Protein AF-A0A3S1I8S0-F1 (afdb_monomer)

Sequence (58 aa):
TGQGAPDDLEQLESLCKGIFGNTFCALGDGAAMGLRAALAHFEHEFVAHIEEGRCSLH

Secondary structure (DSSP, 8-state):
-----THHHHHHHHHHHHHTT--SSHHHHHHHHHHHHHHHHHHHHHHHHHHTTS-TT-

Structure (mmCIF, N/CA/C/O backbone):
data_AF-A0A3S1I8S0-F1
#
_entry.id   AF-A0A3S1I8S0-F1
#
loop_
_atom_site.group_PDB
_atom_site.id
_atom_site.type_symbol
_atom_site.label_atom_id
_atom_site.label_alt_id
_atom_site.label_comp_id
_atom_site.label_asym_id
_atom_site.label_entity_id
_atom_site.label_seq_id
_atom_site.pdbx_PDB_ins_code
_atom_site.Cartn_x
_atom_site.Cartn_y
_atom_site.Cartn_z
_atom_site.occupancy
_atom_site.B_iso_or_equiv
_atom_site.auth_seq_id
_atom_site.auth_comp_id
_atom_site.auth_asym_id
_atom_site.auth_atom_id
_atom_site.pdbx_PDB_model_num
ATOM 1 N N . THR A 1 1 ? 1.291 6.994 12.329 1.00 79.00 1 THR A N 1
ATOM 2 C CA . THR A 1 1 ? 0.680 8.131 13.049 1.00 79.00 1 THR A CA 1
ATOM 3 C C . THR A 1 1 ? -0.845 8.08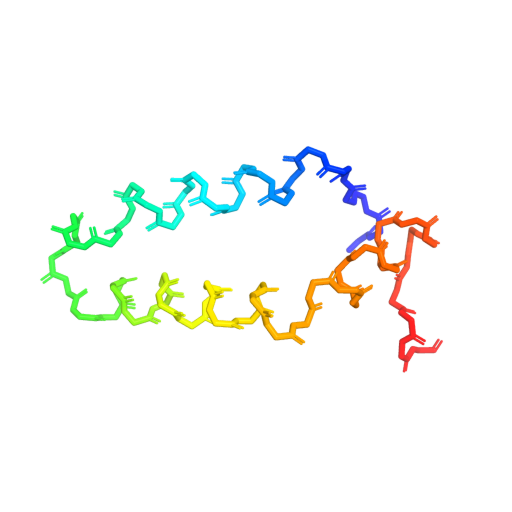2 13.086 1.00 79.00 1 THR A C 1
ATOM 5 O O . THR A 1 1 ? -1.419 9.046 13.563 1.00 79.00 1 THR A O 1
ATOM 8 N N . GLY A 1 2 ? -1.521 6.999 12.663 1.00 91.44 2 GLY A N 1
ATOM 9 C CA . GLY A 1 2 ? -2.985 6.898 12.811 1.00 91.44 2 GLY A CA 1
ATOM 10 C C . GLY A 1 2 ? -3.800 7.848 11.927 1.00 91.44 2 GLY A C 1
ATOM 11 O O . GLY A 1 2 ? -4.958 8.110 12.208 1.00 91.44 2 GLY A O 1
ATOM 12 N N . GLN A 1 3 ? -3.169 8.411 10.897 1.00 95.00 3 GLN A N 1
ATOM 13 C CA . GLN A 1 3 ? -3.723 9.456 10.030 1.00 95.00 3 GLN A CA 1
ATOM 14 C C . GLN A 1 3 ? -4.072 8.928 8.633 1.00 95.00 3 GLN A C 1
ATOM 16 O O . GLN A 1 3 ? -4.186 9.720 7.705 1.00 95.00 3 GLN A O 1
ATOM 21 N N . GLY A 1 4 ? -4.157 7.606 8.468 1.00 93.88 4 GLY A N 1
ATOM 22 C CA . GLY A 1 4 ? -4.488 7.013 7.177 1.00 93.88 4 GLY A CA 1
ATOM 23 C C . GLY A 1 4 ? -5.942 7.290 6.803 1.00 93.88 4 GLY A C 1
ATOM 24 O O . GLY A 1 4 ? -6.808 7.358 7.675 1.00 93.88 4 GLY A O 1
ATOM 25 N N . ALA A 1 5 ? -6.194 7.437 5.511 1.00 95.50 5 ALA A N 1
ATOM 26 C CA . ALA A 1 5 ? -7.514 7.545 4.914 1.00 95.50 5 ALA A CA 1
ATOM 27 C C . ALA A 1 5 ? -7.795 6.324 4.019 1.00 95.50 5 ALA A C 1
ATOM 29 O O . ALA A 1 5 ? -6.856 5.739 3.479 1.00 95.50 5 ALA A O 1
ATOM 30 N N . PRO A 1 6 ? -9.068 5.944 3.802 1.00 93.88 6 PRO A N 1
ATOM 31 C CA . PRO A 1 6 ? -9.417 4.839 2.902 1.00 93.88 6 PRO A CA 1
ATOM 32 C C . PRO A 1 6 ? -8.825 4.992 1.492 1.00 93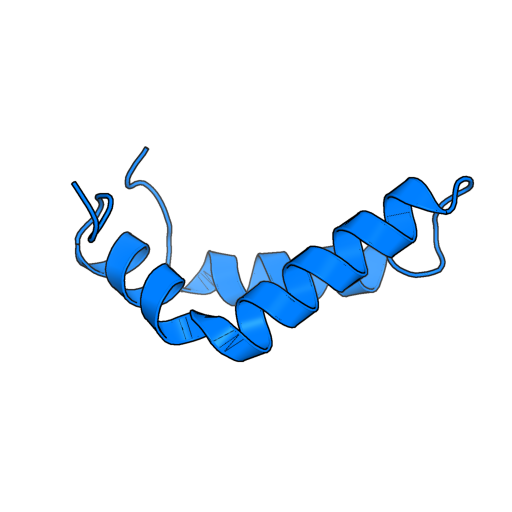.88 6 PRO A C 1
ATOM 34 O O . PRO A 1 6 ? -8.331 4.024 0.916 1.00 93.88 6 PRO A O 1
ATOM 37 N N . ASP A 1 7 ? -8.794 6.225 0.980 1.00 96.19 7 ASP A N 1
ATOM 38 C CA . ASP A 1 7 ? -8.263 6.554 -0.348 1.00 96.19 7 ASP A CA 1
ATOM 39 C C . ASP A 1 7 ? -6.738 6.359 -0.452 1.00 96.19 7 ASP A C 1
ATOM 41 O O . ASP A 1 7 ? -6.200 6.228 -1.555 1.00 96.19 7 ASP A O 1
ATOM 45 N N . ASP A 1 8 ? -6.021 6.286 0.678 1.00 96.25 8 ASP A N 1
ATOM 46 C CA . ASP A 1 8 ? -4.575 6.056 0.674 1.00 96.25 8 ASP A CA 1
ATOM 47 C C . ASP A 1 8 ? -4.238 4.678 0.092 1.00 96.25 8 ASP A C 1
ATOM 49 O O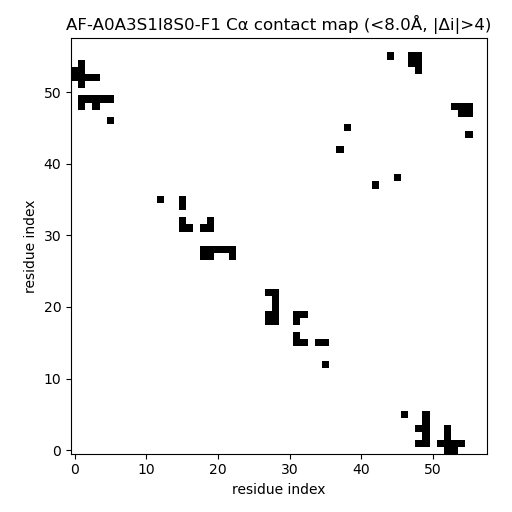 . ASP A 1 8 ? -3.200 4.526 -0.548 1.00 96.25 8 ASP A O 1
ATOM 53 N N . LEU A 1 9 ? -5.111 3.675 0.243 1.00 95.31 9 LEU A N 1
ATOM 54 C CA . LEU A 1 9 ? -4.889 2.338 -0.322 1.00 95.31 9 LEU A CA 1
ATOM 55 C C . LEU A 1 9 ? -4.829 2.372 -1.854 1.00 95.31 9 LEU A C 1
ATOM 57 O O . LEU A 1 9 ? -3.908 1.815 -2.458 1.00 95.31 9 LEU A O 1
ATOM 61 N N . GLU A 1 10 ? -5.767 3.079 -2.486 1.00 95.44 10 GLU A N 1
ATOM 62 C CA . GLU A 1 10 ? -5.766 3.276 -3.937 1.00 95.44 10 GLU A CA 1
ATOM 63 C C . GLU A 1 10 ? -4.565 4.124 -4.375 1.00 95.44 10 GLU A C 1
ATOM 65 O O . GLU A 1 10 ? -3.914 3.834 -5.388 1.00 95.44 10 GLU A O 1
ATOM 70 N N . GLN A 1 11 ? -4.220 5.147 -3.589 1.00 97.31 11 GLN A N 1
ATOM 71 C CA . GLN A 1 11 ? -3.062 5.985 -3.868 1.00 97.31 11 GLN A CA 1
ATOM 72 C C . GLN A 1 11 ? -1.755 5.178 -3.831 1.00 97.31 11 GLN A C 1
ATOM 74 O O . GLN A 1 11 ? -0.928 5.325 -4.733 1.00 97.31 11 GLN A O 1
ATOM 79 N N . LEU A 1 12 ? -1.577 4.284 -2.855 1.00 97.06 12 LEU A N 1
ATOM 80 C CA . LEU A 1 12 ? -0.415 3.393 -2.764 1.00 97.06 12 LEU A CA 1
ATOM 81 C C . LEU 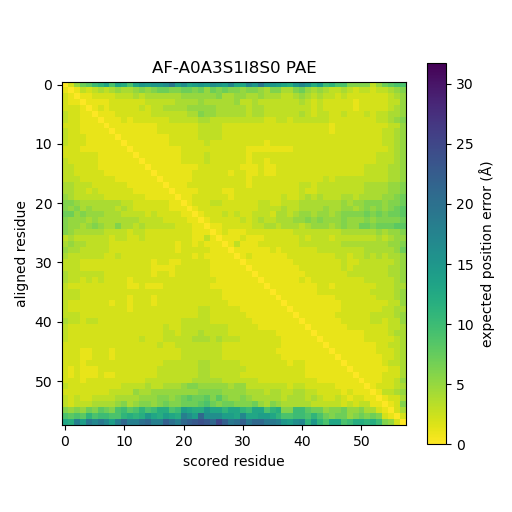A 1 12 ? -0.320 2.461 -3.983 1.00 97.06 12 LEU A C 1
ATOM 83 O O . LEU A 1 12 ? 0.751 2.334 -4.577 1.00 97.06 12 LEU A O 1
ATOM 87 N N . GLU A 1 13 ? -1.438 1.870 -4.412 1.00 95.75 13 GLU A N 1
ATOM 88 C CA . GLU A 1 13 ? -1.537 1.060 -5.637 1.00 95.75 13 GLU A CA 1
ATOM 89 C C . GLU A 1 13 ? -1.098 1.847 -6.887 1.00 95.75 13 GLU A C 1
ATOM 91 O O . GLU A 1 13 ? -0.319 1.351 -7.712 1.00 95.75 13 GLU A O 1
ATOM 96 N N . SER A 1 14 ? -1.569 3.090 -7.025 1.00 97.19 14 SER A N 1
ATOM 97 C CA . SER A 1 14 ? -1.211 3.989 -8.128 1.00 97.19 14 SER A CA 1
ATOM 98 C C . SER A 1 14 ? 0.281 4.343 -8.123 1.00 97.19 14 SER A C 1
ATOM 100 O O . SER A 1 14 ? 0.955 4.246 -9.154 1.00 97.19 14 SER A O 1
ATOM 102 N N . LEU A 1 15 ? 0.839 4.659 -6.951 1.00 97.38 15 LEU A N 1
ATOM 103 C CA . LEU A 1 15 ? 2.264 4.946 -6.783 1.00 97.38 15 LEU A CA 1
ATOM 104 C C . LEU A 1 15 ? 3.131 3.737 -7.146 1.00 97.38 15 LEU A C 1
ATOM 106 O O . LEU A 1 15 ? 4.095 3.877 -7.899 1.00 97.38 15 LEU A O 1
ATOM 110 N N . CYS A 1 16 ? 2.772 2.534 -6.689 1.00 97.06 16 CYS A N 1
ATOM 111 C CA . CYS A 1 16 ? 3.496 1.316 -7.049 1.00 97.06 16 CYS A CA 1
ATOM 112 C C . CYS A 1 16 ? 3.501 1.065 -8.562 1.00 97.06 16 CYS A C 1
ATOM 114 O O . CYS A 1 16 ? 4.529 0.650 -9.099 1.00 97.06 16 CYS A O 1
ATOM 116 N N . LYS A 1 17 ? 2.388 1.332 -9.260 1.00 95.56 17 LYS A N 1
ATOM 117 C CA . LYS A 1 17 ? 2.315 1.236 -10.730 1.00 95.56 17 LYS A CA 1
ATOM 118 C C . LYS A 1 17 ? 3.219 2.257 -11.419 1.00 95.56 17 LYS A C 1
ATOM 120 O O . LYS A 1 17 ? 3.830 1.921 -12.425 1.00 95.56 17 LYS A O 1
ATOM 125 N N . GLY A 1 18 ? 3.315 3.474 -10.884 1.00 96.00 18 GLY A N 1
ATOM 126 C CA . GLY A 1 18 ? 4.177 4.524 -11.431 1.00 96.00 18 GLY A CA 1
ATOM 127 C C . GLY A 1 18 ? 5.676 4.299 -11.198 1.00 96.00 18 GLY A C 1
ATOM 128 O O . GLY A 1 18 ? 6.489 4.779 -11.986 1.00 96.00 18 GLY A O 1
ATOM 129 N N . ILE A 1 19 ? 6.042 3.585 -10.128 1.00 96.38 19 ILE A N 1
ATOM 130 C CA . ILE A 1 19 ? 7.436 3.270 -9.778 1.00 96.38 19 ILE A CA 1
ATOM 131 C C . ILE A 1 19 ? 7.927 2.038 -10.541 1.00 96.38 19 ILE A C 1
ATOM 133 O O . ILE A 1 19 ? 9.030 2.050 -11.080 1.00 96.38 19 ILE A O 1
ATOM 137 N N . PHE A 1 20 ? 7.129 0.972 -10.590 1.00 95.06 20 PHE A N 1
ATOM 138 C CA . PHE A 1 20 ? 7.563 -0.306 -11.147 1.00 95.06 20 PHE A CA 1
ATOM 139 C C . PHE A 1 20 ? 7.958 -0.195 -12.630 1.00 95.06 20 PHE A C 1
ATOM 141 O O . PHE A 1 20 ? 7.145 0.177 -13.474 1.00 95.06 20 PHE A O 1
ATOM 148 N N . GLY A 1 21 ? 9.207 -0.541 -12.952 1.00 93.56 21 GLY A N 1
ATOM 149 C CA . GLY A 1 21 ? 9.764 -0.456 -14.305 1.00 93.56 21 GLY A CA 1
ATOM 150 C C . GLY A 1 21 ? 10.153 0.961 -14.737 1.00 93.56 21 GLY A C 1
ATOM 151 O O . GLY A 1 21 ? 10.608 1.154 -15.862 1.00 93.56 21 GLY A O 1
ATOM 152 N N . ASN A 1 22 ? 10.005 1.947 -13.848 1.00 96.25 22 ASN A N 1
ATOM 153 C CA . ASN A 1 22 ? 10.346 3.351 -14.071 1.00 96.25 22 ASN A CA 1
ATOM 154 C C . ASN A 1 22 ? 11.411 3.837 -13.071 1.00 96.25 22 ASN A C 1
ATOM 156 O O . ASN A 1 22 ? 11.420 4.990 -12.636 1.00 96.25 22 ASN A O 1
ATOM 160 N N . THR A 1 23 ? 12.316 2.942 -12.669 1.00 95.75 23 THR A N 1
ATOM 161 C CA . THR A 1 23 ? 13.429 3.261 -11.773 1.00 95.75 23 THR A CA 1
ATOM 162 C C . THR A 1 23 ? 14.765 2.832 -12.366 1.00 95.75 23 THR A C 1
ATOM 164 O O . THR A 1 23 ? 14.851 1.904 -13.162 1.00 95.75 23 THR A O 1
ATOM 167 N N . PHE A 1 24 ? 15.838 3.538 -11.995 1.00 95.44 24 PHE A N 1
ATOM 168 C CA . PHE A 1 24 ? 17.190 3.223 -12.473 1.00 95.44 24 PHE A CA 1
ATOM 169 C C . PHE A 1 24 ? 17.788 1.986 -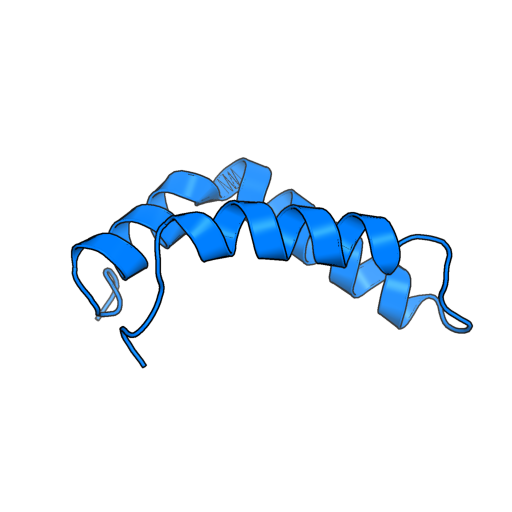11.786 1.00 95.44 24 PHE A C 1
ATOM 171 O O . PHE A 1 24 ? 18.618 1.286 -12.360 1.00 95.44 24 PHE A O 1
ATOM 178 N N . CYS A 1 25 ? 17.397 1.732 -10.536 1.00 96.69 25 CYS A N 1
ATOM 179 C CA . CYS A 1 25 ? 17.951 0.671 -9.706 1.00 96.69 25 CYS A CA 1
ATOM 180 C C . CYS A 1 25 ? 16.859 -0.325 -9.320 1.00 96.69 25 CYS A C 1
ATOM 182 O O . CYS A 1 25 ? 15.770 0.081 -8.921 1.00 96.69 25 CYS A O 1
ATOM 184 N N . ALA A 1 26 ? 17.208 -1.615 -9.310 1.00 96.00 26 ALA A N 1
ATOM 185 C CA . ALA A 1 26 ? 16.327 -2.716 -8.914 1.00 96.00 26 ALA A CA 1
ATOM 186 C C . ALA A 1 26 ? 15.728 -2.569 -7.502 1.00 96.00 26 ALA A C 1
ATOM 188 O O . ALA A 1 26 ? 14.713 -3.188 -7.197 1.00 96.00 26 ALA A O 1
ATOM 189 N N . LEU A 1 27 ? 16.329 -1.743 -6.638 1.00 97.06 27 LEU A N 1
ATOM 190 C CA . LEU A 1 27 ? 15.763 -1.425 -5.329 1.00 97.06 27 LEU A CA 1
ATOM 191 C C . LEU A 1 27 ? 14.383 -0.758 -5.443 1.00 97.06 27 LEU A C 1
ATOM 193 O O . LEU A 1 27 ? 13.502 -1.062 -4.643 1.00 97.06 2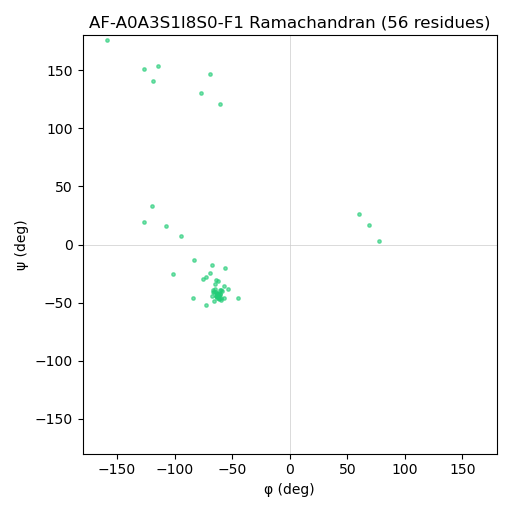7 LEU A O 1
ATOM 197 N N . GLY A 1 28 ? 14.189 0.129 -6.424 1.00 96.75 28 GLY A N 1
ATOM 198 C CA . GLY A 1 28 ? 12.919 0.828 -6.625 1.00 96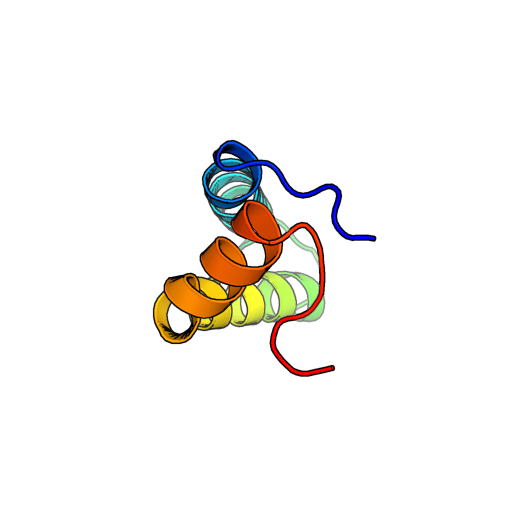.75 28 GLY A CA 1
ATOM 199 C C . GLY A 1 28 ? 11.800 -0.132 -7.021 1.00 96.75 28 GLY A C 1
ATOM 200 O O . GLY A 1 28 ? 10.747 -0.162 -6.382 1.00 96.75 28 GLY A O 1
ATOM 201 N N . ASP A 1 29 ? 12.073 -0.988 -8.004 1.00 96.56 29 ASP A N 1
ATOM 202 C CA . ASP A 1 29 ? 11.142 -2.034 -8.433 1.00 96.56 29 ASP A CA 1
ATOM 203 C C . ASP A 1 29 ? 10.867 -3.041 -7.309 1.00 96.56 29 ASP A C 1
ATOM 205 O O . ASP A 1 29 ? 9.715 -3.407 -7.069 1.00 96.56 29 ASP A O 1
ATOM 209 N N . GLY A 1 30 ? 11.905 -3.436 -6.564 1.00 97.56 30 GLY A N 1
ATOM 210 C CA . GLY A 1 30 ? 11.783 -4.333 -5.416 1.00 97.56 30 GLY A CA 1
ATOM 211 C C . GLY A 1 30 ? 10.894 -3.766 -4.308 1.00 97.56 30 GLY A C 1
ATOM 212 O O . GLY A 1 30 ? 10.045 -4.482 -3.778 1.00 97.56 30 GLY A O 1
ATOM 213 N N . ALA A 1 31 ? 11.027 -2.474 -3.991 1.00 97.44 31 ALA A N 1
ATOM 214 C CA . ALA A 1 31 ? 10.172 -1.803 -3.014 1.00 97.44 31 ALA A CA 1
ATOM 215 C C . ALA A 1 31 ? 8.705 -1.753 -3.474 1.00 97.44 31 ALA A C 1
ATOM 217 O O . ALA A 1 31 ? 7.805 -2.072 -2.695 1.00 97.44 31 ALA A O 1
ATOM 218 N N . ALA A 1 32 ? 8.457 -1.419 -4.746 1.00 97.50 32 ALA A N 1
ATOM 219 C CA . ALA A 1 32 ? 7.108 -1.396 -5.310 1.00 97.50 32 ALA A CA 1
ATOM 220 C C . ALA A 1 32 ? 6.458 -2.790 -5.312 1.00 97.50 32 ALA A C 1
ATOM 222 O O . ALA A 1 32 ? 5.292 -2.930 -4.945 1.00 97.50 32 ALA A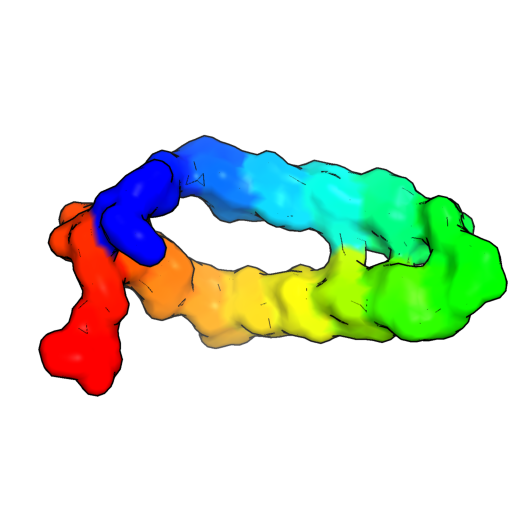 O 1
ATOM 223 N N . MET A 1 33 ? 7.210 -3.833 -5.675 1.00 96.94 33 MET A N 1
ATOM 224 C CA . MET A 1 33 ? 6.733 -5.218 -5.613 1.00 96.94 33 MET A CA 1
ATOM 225 C C . MET A 1 33 ? 6.426 -5.656 -4.179 1.00 96.94 33 MET A C 1
ATOM 227 O O . MET A 1 33 ? 5.385 -6.267 -3.943 1.00 96.94 33 MET A O 1
ATOM 231 N N . GLY A 1 34 ? 7.307 -5.329 -3.230 1.00 97.88 34 GLY A N 1
ATOM 232 C CA . GLY A 1 34 ? 7.123 -5.659 -1.818 1.00 97.88 34 GLY A CA 1
ATOM 233 C C . GLY A 1 34 ? 5.845 -5.049 -1.245 1.00 97.88 34 GLY A C 1
ATOM 234 O O . GLY A 1 34 ? 5.059 -5.756 -0.619 1.00 97.88 34 GLY A O 1
ATOM 235 N N . LEU A 1 35 ? 5.590 -3.767 -1.523 1.00 97.62 35 LEU A N 1
ATOM 236 C CA . LEU A 1 35 ? 4.370 -3.101 -1.068 1.00 97.62 35 LEU A CA 1
ATOM 237 C C . LEU A 1 35 ? 3.110 -3.666 -1.742 1.00 97.62 35 LEU A C 1
ATOM 239 O O . LEU A 1 35 ? 2.124 -3.904 -1.054 1.00 97.62 35 LEU A O 1
ATOM 243 N N . ARG A 1 36 ? 3.138 -3.958 -3.050 1.00 96.50 36 ARG A N 1
ATOM 244 C CA . ARG A 1 36 ? 1.994 -4.596 -3.732 1.00 96.50 36 ARG A CA 1
ATOM 245 C C . ARG A 1 36 ? 1.663 -5.967 -3.153 1.00 96.50 36 ARG A C 1
ATOM 247 O O . ARG A 1 36 ? 0.493 -6.273 -2.961 1.00 96.50 36 ARG A O 1
ATOM 254 N N . ALA A 1 37 ? 2.675 -6.783 -2.859 1.00 97.62 37 ALA A N 1
ATOM 255 C CA . ALA A 1 37 ? 2.467 -8.065 -2.193 1.00 97.62 37 ALA A CA 1
ATOM 256 C C . ALA A 1 37 ? 1.896 -7.869 -0.780 1.00 97.62 37 ALA A C 1
ATOM 258 O O . ALA A 1 37 ? 0.985 -8.591 -0.382 1.00 97.62 37 ALA A O 1
ATOM 259 N N . ALA A 1 38 ? 2.390 -6.870 -0.042 1.00 97.31 38 ALA A N 1
ATOM 260 C CA . ALA A 1 38 ?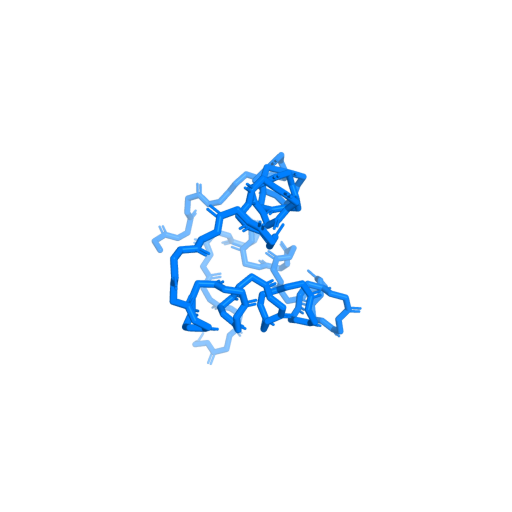 1.874 -6.553 1.282 1.00 97.31 38 ALA A CA 1
ATOM 261 C C . ALA A 1 38 ? 0.396 -6.140 1.241 1.00 97.31 38 ALA A C 1
ATOM 263 O O . ALA A 1 38 ? -0.391 -6.677 2.011 1.00 97.31 38 ALA A O 1
ATOM 264 N N . LEU A 1 39 ? 0.002 -5.262 0.314 1.00 96.19 39 LEU A N 1
ATOM 265 C CA . LEU A 1 39 ? -1.400 -4.891 0.116 1.00 96.19 39 LEU A CA 1
ATOM 266 C C . LEU A 1 39 ? -2.240 -6.115 -0.274 1.00 96.19 39 LEU A C 1
ATOM 268 O O . LEU A 1 39 ? -3.251 -6.373 0.358 1.00 96.19 39 LEU A O 1
ATOM 272 N N . ALA A 1 40 ? -1.784 -6.939 -1.221 1.00 95.88 40 ALA A N 1
ATOM 273 C CA . ALA A 1 40 ? -2.537 -8.114 -1.670 1.00 95.88 40 ALA A CA 1
ATOM 274 C C . ALA A 1 40 ? -2.776 -9.174 -0.575 1.00 95.88 40 ALA A C 1
ATOM 276 O O . ALA A 1 40 ? -3.781 -9.881 -0.614 1.00 95.88 40 ALA A O 1
ATOM 277 N N . HIS A 1 41 ? -1.852 -9.324 0.379 1.00 97.06 41 HIS A N 1
ATOM 278 C CA . HIS A 1 41 ? -1.942 -10.348 1.427 1.00 97.06 41 HIS A CA 1
ATOM 279 C C . HIS A 1 41 ? -2.432 -9.816 2.777 1.00 97.06 41 HIS A C 1
ATOM 281 O O . HIS A 1 41 ? -2.998 -10.579 3.559 1.00 97.06 41 HIS A O 1
ATOM 287 N N . PHE A 1 42 ? -2.230 -8.530 3.052 1.00 95.94 42 PHE A N 1
ATOM 288 C CA . PHE A 1 42 ? -2.481 -7.927 4.359 1.00 95.94 42 PHE A CA 1
ATOM 289 C C . PHE A 1 42 ? -3.388 -6.695 4.289 1.00 95.94 42 PHE A C 1
ATOM 291 O O . PHE A 1 42 ? -3.411 -5.928 5.241 1.00 95.94 42 PHE A O 1
ATOM 298 N N . GLU A 1 43 ? -4.159 -6.498 3.211 1.00 94.94 43 GLU A N 1
ATOM 299 C CA . GLU A 1 43 ? -5.084 -5.359 3.041 1.00 94.94 43 GLU A CA 1
ATOM 300 C C . GLU A 1 43 ? -5.920 -5.066 4.295 1.00 94.94 43 GLU A C 1
ATOM 302 O O . GLU A 1 43 ? -5.998 -3.927 4.747 1.00 94.94 43 GLU A O 1
ATOM 307 N N . HIS A 1 44 ? -6.482 -6.114 4.900 1.00 94.88 44 HIS A N 1
ATOM 308 C CA . HIS A 1 44 ? -7.293 -6.031 6.113 1.00 94.88 44 HIS A CA 1
ATOM 309 C C . HIS A 1 44 ? -6.559 -5.388 7.298 1.00 94.88 44 HIS A C 1
ATOM 311 O O . HIS A 1 44 ? -7.176 -4.645 8.056 1.00 94.88 44 HIS A O 1
ATOM 317 N N . GLU A 1 45 ? -5.251 -5.617 7.446 1.00 95.12 45 GLU A N 1
ATOM 318 C CA . GLU A 1 45 ? -4.452 -4.957 8.480 1.00 95.12 45 GLU A CA 1
ATOM 319 C C . GLU A 1 45 ? -4.347 -3.460 8.197 1.00 95.12 45 GLU A C 1
ATOM 321 O O . GLU A 1 45 ? -4.538 -2.654 9.104 1.00 95.12 45 GLU A O 1
ATOM 326 N N . PHE A 1 46 ? -4.101 -3.058 6.946 1.00 94.94 46 PHE A N 1
ATOM 327 C CA . PHE A 1 46 ? -4.059 -1.637 6.592 1.00 94.94 46 PHE A CA 1
ATOM 328 C C . PHE A 1 46 ? -5.410 -0.956 6.840 1.00 94.94 46 PHE A C 1
ATOM 330 O O . PHE A 1 46 ? -5.437 0.134 7.408 1.00 94.94 46 PHE A O 1
ATOM 337 N N . VAL A 1 47 ? -6.518 -1.615 6.484 1.00 95.38 47 VAL A N 1
ATOM 338 C CA . VAL A 1 47 ? -7.876 -1.130 6.775 1.00 95.38 47 VAL A CA 1
ATOM 339 C C . VAL A 1 47 ? -8.086 -0.973 8.282 1.00 95.38 47 VAL A C 1
ATOM 341 O O . VAL A 1 47 ? -8.497 0.099 8.714 1.00 95.38 47 VAL A O 1
ATOM 344 N N . ALA A 1 48 ? -7.716 -1.965 9.097 1.00 95.19 48 ALA A N 1
ATOM 345 C CA . ALA A 1 48 ? -7.830 -1.869 10.554 1.00 95.19 48 ALA A CA 1
ATOM 346 C C . ALA A 1 48 ? -7.025 -0.685 11.123 1.00 95.19 48 ALA A C 1
ATOM 348 O O . ALA A 1 48 ? -7.509 0.049 11.981 1.00 95.19 48 ALA A O 1
ATOM 349 N N . HIS A 1 49 ? -5.819 -0.434 10.603 1.00 95.06 49 HIS A N 1
ATOM 350 C CA . HIS A 1 49 ? -5.003 0.710 11.026 1.00 95.06 49 HIS A CA 1
ATOM 351 C C . HIS A 1 49 ? -5.642 2.065 10.676 1.00 95.06 49 HIS A C 1
ATOM 353 O O . HIS A 1 49 ? -5.457 3.040 11.412 1.00 95.06 49 HIS A O 1
ATOM 359 N N . ILE A 1 50 ? -6.360 2.132 9.550 1.00 95.12 50 ILE A N 1
ATOM 360 C CA . ILE A 1 50 ? -7.097 3.317 9.095 1.00 95.12 50 ILE A CA 1
ATOM 361 C C . ILE A 1 50 ? -8.341 3.525 9.965 1.00 95.12 50 ILE A C 1
ATOM 363 O O . ILE A 1 50 ? -8.527 4.608 10.515 1.00 95.12 50 ILE A O 1
ATOM 367 N N . GLU A 1 51 ? -9.163 2.488 10.132 1.00 94.94 51 GLU A N 1
ATOM 368 C CA . GLU A 1 51 ? -10.425 2.555 10.877 1.00 94.94 51 GLU A CA 1
ATOM 369 C C . GLU A 1 51 ? -10.210 2.831 12.369 1.00 94.94 51 GLU A C 1
ATOM 371 O O . GLU A 1 51 ? -10.930 3.632 12.966 1.00 94.94 51 GLU A O 1
ATOM 376 N N . GLU A 1 52 ? -9.200 2.209 12.981 1.00 94.44 52 GLU A N 1
ATOM 377 C CA . GLU A 1 52 ? -8.892 2.410 14.398 1.00 94.44 52 GLU A CA 1
ATOM 378 C C . GLU A 1 52 ? -8.042 3.661 14.660 1.00 94.44 52 GLU A C 1
ATOM 380 O O . GLU A 1 52 ? -7.879 4.069 15.814 1.00 94.44 52 GLU A O 1
ATOM 385 N N . GLY A 1 53 ? -7.450 4.255 13.617 1.00 94.00 53 GLY A N 1
ATOM 386 C CA . GLY A 1 53 ? -6.539 5.394 13.747 1.00 94.00 53 GLY A CA 1
ATOM 387 C C . GLY A 1 53 ? -5.301 5.091 14.604 1.00 94.00 53 GLY A C 1
ATOM 388 O O . GLY A 1 53 ? -4.726 5.989 15.223 1.00 94.00 53 GLY A O 1
ATOM 389 N N . ARG A 1 54 ? -4.880 3.824 14.689 1.00 92.12 54 ARG A N 1
ATOM 390 C CA . ARG A 1 54 ? -3.740 3.355 15.498 1.00 92.12 54 ARG A CA 1
ATOM 391 C C . ARG A 1 54 ? -3.226 2.012 14.974 1.00 92.12 54 ARG A C 1
ATOM 393 O O . ARG A 1 54 ? -3.789 1.448 14.050 1.00 92.12 54 ARG A O 1
ATOM 400 N N . CYS A 1 55 ? -2.139 1.503 15.549 1.00 90.94 55 CYS A N 1
ATOM 401 C CA . CYS A 1 55 ? -1.687 0.146 15.244 1.00 90.94 55 CYS A CA 1
ATOM 402 C C . CYS A 1 55 ? -2.561 -0.881 15.973 1.00 90.94 55 CYS A C 1
ATOM 404 O O . CYS A 1 55 ? -2.745 -0.758 17.184 1.00 90.94 55 CYS A O 1
ATOM 406 N N . SER A 1 56 ? -3.055 -1.883 15.243 1.00 80.75 56 SER A N 1
ATOM 407 C CA . SER A 1 56 ? -3.855 -2.999 15.772 1.00 80.75 56 SER A CA 1
ATOM 408 C C . SER A 1 56 ? -3.037 -3.954 16.660 1.00 80.75 56 SER A C 1
ATOM 410 O O . SER A 1 56 ? -3.592 -4.617 17.531 1.00 80.75 56 SER A O 1
ATOM 412 N N . LEU A 1 57 ? -1.711 -4.003 16.470 1.00 78.12 57 LEU A N 1
ATOM 413 C CA . LEU A 1 57 ? -0.783 -4.927 17.143 1.00 78.12 57 LEU A CA 1
ATOM 414 C C . LEU A 1 57 ? -0.118 -4.356 18.414 1.00 78.12 57 LEU A C 1
ATOM 416 O O . LEU A 1 57 ? 0.795 -4.991 18.946 1.00 78.12 57 LEU A O 1
ATOM 420 N N . HIS A 1 58 ? -0.527 -3.168 18.878 1.00 57.66 58 HIS A N 1
ATOM 421 C CA . HIS A 1 58 ? 0.023 -2.495 20.066 1.00 57.66 58 HIS A CA 1
ATOM 422 C C . HIS A 1 58 ? -0.974 -2.480 21.228 1.00 57.66 58 HIS A C 1
ATOM 424 O O . HIS A 1 58 ? -2.144 -2.081 21.008 1.00 57.66 58 HIS A O 1
#

Mean predicted aligned error: 3.08 Å

pLDDT: mean 94.24, std 6.24, range [57.66, 97.88]

Radius of gyration: 12.7 Å; Cα contacts (8 Å, |Δi|>4): 41; chains: 1; bounding box: 28×20×34 Å

Solvent-accessible surface area (backbone atoms only — not comparable to full-atom values): 3360 Å² total; per-residue (Å²): 134,37,78,58,53,81,65,49,60,59,50,51,56,52,50,29,62,64,37,44,90,65,53,96,47,71,66,49,33,48,51,28,51,51,50,53,52,45,46,76,75,40,44,68,58,56,49,48,25,32,78,68,38,35,68,85,92,111

Foldseek 3Di:
DLADDPCVLVVLVVVLVVQQPVDPDVVSNVVSVVVVVCCVPPVVQVVCSNVVSHHPVD

Nearest PDB structures (foldseek):
  7ard-assembly1_F  TM=9.318E-01  e=8.976E-02  Polytomella sp. Pringsheim 198.80